Protein AF-A0A8S0GYQ9-F1 (afdb_monomer_lite)

pLDDT: mean 96.27, std 6.29, range [40.81, 98.94]

Radius of gyration: 16.82 Å; chains: 1; bounding box: 41×40×42 Å

Foldseek 3Di:
DVLVVVLVVCLVVQDKDWDWDFDDDPPFTFGKIWIQGNVPRTDAMATAQDDDDCSVVHHDGTDPVRFDQDQHPVGTETEQEACSLVVVVSLVVCLVNPHAEYEYEYQDQDPVVLVSQLVSLQVSLHKYWYWHDWAAFCLVVVHDDPPGDRRDTPGFIQTFIAGSNSHTPDDRDTHDDD

Structure (mmCIF, N/CA/C/O backbone):
data_AF-A0A8S0GYQ9-F1
#
_entry.id   AF-A0A8S0GYQ9-F1
#
loop_
_atom_site.group_PDB
_atom_site.id
_atom_site.type_symbol
_atom_site.label_atom_id
_atom_site.label_alt_id
_atom_site.label_comp_id
_atom_site.label_asym_id
_atom_site.label_entity_id
_atom_site.label_seq_id
_atom_site.pdbx_PDB_ins_code
_atom_site.Cartn_x
_atom_site.Cartn_y
_atom_site.Cartn_z
_atom_site.occupancy
_atom_site.B_iso_or_equiv
_atom_site.auth_seq_id
_atom_site.auth_comp_id
_atom_site.auth_asym_id
_atom_site.auth_atom_id
_atom_site.pdbx_PDB_model_num
ATOM 1 N N . MET A 1 1 ? -7.883 22.505 1.451 1.00 77.88 1 MET A N 1
ATOM 2 C CA . MET A 1 1 ? -6.653 21.713 1.667 1.00 77.88 1 MET A CA 1
ATOM 3 C C . MET A 1 1 ? -6.825 20.386 0.928 1.00 77.88 1 MET A C 1
ATOM 5 O O . MET A 1 1 ? -7.963 19.974 0.729 1.00 77.88 1 MET A O 1
ATOM 9 N N . GLU A 1 2 ? -5.764 19.730 0.463 1.00 93.19 2 GLU A N 1
ATOM 10 C CA . GLU A 1 2 ? -5.836 18.523 -0.385 1.00 93.19 2 GLU A CA 1
ATOM 11 C C . GLU A 1 2 ? -6.618 17.381 0.288 1.00 93.19 2 GLU A C 1
ATOM 13 O O . GLU A 1 2 ? -7.401 16.685 -0.358 1.00 93.19 2 GLU A O 1
ATOM 18 N N . THR A 1 3 ? -6.483 17.242 1.609 1.00 96.75 3 THR A N 1
ATOM 19 C CA . THR A 1 3 ? -7.243 16.276 2.417 1.00 96.75 3 THR A CA 1
ATOM 20 C C . THR A 1 3 ? -8.743 16.562 2.438 1.00 96.75 3 THR A C 1
ATOM 22 O O . THR A 1 3 ? -9.529 15.621 2.460 1.00 96.75 3 THR A O 1
ATOM 25 N N . ASP A 1 4 ? -9.161 17.830 2.376 1.00 97.19 4 ASP A N 1
ATOM 26 C CA . ASP A 1 4 ? -10.585 18.196 2.359 1.00 97.19 4 ASP A CA 1
ATOM 27 C C . ASP A 1 4 ? -11.229 17.798 1.028 1.00 97.19 4 ASP A C 1
ATOM 29 O O . ASP A 1 4 ? -12.369 17.341 0.995 1.00 97.19 4 ASP A O 1
ATOM 33 N N . ALA A 1 5 ? -10.485 17.927 -0.077 1.00 97.62 5 ALA A N 1
ATOM 34 C CA . ALA A 1 5 ? -10.947 17.494 -1.393 1.00 97.62 5 ALA A CA 1
ATOM 35 C C . ALA A 1 5 ? -11.127 15.967 -1.451 1.00 97.62 5 ALA A C 1
ATOM 37 O O . ALA A 1 5 ? -12.118 15.484 -2.001 1.00 97.62 5 ALA A O 1
ATOM 38 N N . LEU A 1 6 ? -10.208 15.210 -0.840 1.00 97.81 6 LEU A N 1
ATOM 39 C CA . LEU A 1 6 ? -10.314 13.753 -0.719 1.00 97.81 6 LEU A CA 1
ATOM 40 C C . LEU A 1 6 ? -11.467 13.331 0.204 1.00 97.81 6 LEU A C 1
ATOM 42 O O . LEU A 1 6 ? -12.229 12.432 -0.150 1.00 97.81 6 LEU A O 1
ATOM 46 N N . ALA A 1 7 ? -11.660 14.014 1.335 1.00 98.12 7 ALA A N 1
ATOM 47 C CA . ALA A 1 7 ? -12.800 13.773 2.219 1.00 98.12 7 ALA A CA 1
ATOM 48 C C . ALA A 1 7 ? -14.136 14.066 1.511 1.00 98.12 7 ALA A C 1
ATOM 50 O O . ALA A 1 7 ? -15.057 13.252 1.560 1.00 98.12 7 ALA A O 1
ATOM 51 N N . ALA A 1 8 ? -14.227 15.175 0.769 1.00 98.12 8 ALA A N 1
ATOM 52 C CA . ALA A 1 8 ? -15.405 15.501 -0.032 1.00 98.12 8 ALA A CA 1
ATOM 53 C C . ALA A 1 8 ? -15.653 14.478 -1.154 1.00 98.12 8 ALA A C 1
ATOM 55 O O . ALA A 1 8 ? -16.803 14.176 -1.472 1.00 98.12 8 ALA A O 1
ATOM 56 N N . LEU A 1 9 ? -14.595 13.925 -1.761 1.00 98.06 9 LEU A N 1
ATOM 57 C CA . LEU A 1 9 ? -14.713 12.836 -2.731 1.00 98.06 9 LEU A CA 1
ATOM 58 C C . LEU A 1 9 ? -15.266 11.561 -2.082 1.00 98.06 9 LEU A C 1
ATOM 60 O O . LEU A 1 9 ? -16.192 10.965 -2.633 1.00 98.06 9 LEU A O 1
ATOM 64 N N . SER A 1 10 ? -14.739 11.175 -0.918 1.00 97.88 10 SER A N 1
ATOM 65 C CA . SER A 1 10 ? -15.224 10.022 -0.149 1.00 97.88 10 SER A CA 1
ATOM 66 C C . SER A 1 10 ? -16.707 10.181 0.207 1.00 97.88 10 SER A C 1
ATOM 68 O O . SER A 1 10 ? -17.516 9.321 -0.138 1.00 97.88 10 SER A O 1
ATOM 70 N N . ALA A 1 11 ? -17.101 11.339 0.748 1.00 97.94 11 ALA A N 1
ATOM 71 C CA . ALA A 1 11 ? -18.493 11.639 1.086 1.00 97.94 11 ALA A CA 1
ATOM 72 C C . ALA A 1 11 ? -19.427 11.607 -0.137 1.00 97.94 11 ALA A C 1
ATOM 74 O O . ALA A 1 11 ? -20.503 11.016 -0.089 1.00 97.94 11 ALA A O 1
ATOM 75 N N . ARG A 1 12 ? -19.009 12.202 -1.265 1.00 98.19 12 ARG A N 1
ATOM 76 C CA . ARG A 1 12 ? -19.808 12.237 -2.505 1.00 98.19 12 ARG A CA 1
ATOM 77 C C . ARG A 1 12 ? -20.003 10.866 -3.148 1.00 98.19 12 ARG A C 1
ATOM 79 O O . ARG A 1 12 ? -21.006 10.662 -3.822 1.00 98.19 12 ARG A O 1
ATOM 86 N N . THR A 1 13 ? -19.025 9.974 -3.017 1.00 97.75 13 THR A N 1
ATOM 87 C CA . THR A 1 13 ? -19.048 8.644 -3.651 1.00 97.75 13 THR A CA 1
ATOM 88 C C . THR A 1 13 ? -19.576 7.554 -2.726 1.00 97.75 13 THR A C 1
ATOM 90 O O . THR A 1 13 ? -19.925 6.479 -3.205 1.00 97.75 13 THR A O 1
ATOM 93 N N . GLY A 1 14 ? -19.628 7.808 -1.416 1.00 96.94 14 GLY A N 1
ATOM 94 C CA . GLY A 1 14 ? -19.923 6.783 -0.419 1.00 96.94 14 GLY A CA 1
ATOM 95 C C . GLY A 1 14 ? -18.801 5.750 -0.262 1.00 96.94 14 GLY A C 1
ATOM 96 O O . GLY A 1 14 ? -19.025 4.711 0.352 1.00 96.94 14 GLY A O 1
ATOM 97 N N . ALA A 1 15 ? -17.608 6.002 -0.813 1.00 96.75 15 ALA A N 1
ATOM 98 C CA . ALA A 1 15 ? -16.498 5.056 -0.808 1.00 96.75 15 ALA A CA 1
ATOM 99 C C . ALA A 1 15 ? -15.482 5.360 0.301 1.00 96.75 15 ALA A C 1
ATOM 101 O O . ALA A 1 15 ? -15.044 6.504 0.460 1.00 96.75 15 ALA A O 1
ATOM 102 N N . ASN A 1 16 ? -15.045 4.318 1.012 1.00 97.56 16 ASN A N 1
ATOM 103 C CA . ASN A 1 16 ? -13.842 4.384 1.841 1.00 97.56 16 ASN A CA 1
ATOM 104 C C . ASN A 1 16 ? -12.612 4.521 0.939 1.00 97.56 16 ASN A C 1
ATOM 106 O O . ASN A 1 16 ? -12.504 3.813 -0.065 1.00 97.56 16 ASN A O 1
ATOM 110 N N . LEU A 1 17 ? -11.681 5.406 1.294 1.00 97.75 17 LEU A N 1
ATOM 111 C CA . LEU A 1 17 ? -10.448 5.612 0.531 1.00 97.75 17 LEU A CA 1
ATOM 112 C C . LEU A 1 17 ? -9.232 5.245 1.380 1.00 97.75 17 LEU A C 1
ATOM 114 O O . LEU A 1 17 ? -9.106 5.700 2.514 1.00 97.75 17 LEU A O 1
ATOM 118 N N . VAL A 1 18 ? -8.307 4.490 0.790 1.00 97.88 18 VAL A N 1
ATOM 119 C CA . VAL A 1 18 ? -6.950 4.286 1.310 1.00 97.88 18 VAL A CA 1
ATOM 120 C C . VAL A 1 18 ? -5.980 4.829 0.270 1.00 97.88 18 VAL A C 1
ATOM 122 O O . VAL A 1 18 ? -5.955 4.342 -0.860 1.00 97.88 18 VAL A O 1
ATOM 125 N N . LEU A 1 19 ? -5.210 5.859 0.624 1.00 96.81 19 LEU A N 1
ATOM 126 C CA . LEU A 1 19 ? -4.388 6.598 -0.338 1.00 96.81 19 LEU A CA 1
ATOM 127 C C . LEU A 1 19 ? -2.961 6.810 0.168 1.00 96.81 19 LEU A C 1
ATOM 129 O O . LEU A 1 19 ? -2.763 7.267 1.290 1.00 96.81 19 LEU A O 1
ATOM 133 N N . GLY A 1 20 ? -1.967 6.534 -0.677 1.00 97.38 20 GLY A N 1
ATOM 134 C CA . GLY A 1 20 ? -0.575 6.900 -0.417 1.00 97.38 20 GLY A CA 1
ATOM 135 C C . GLY A 1 20 ? -0.320 8.384 -0.696 1.00 97.38 20 GLY A C 1
ATOM 136 O O . GLY A 1 20 ? -0.717 8.897 -1.739 1.00 97.38 20 GLY A O 1
ATOM 137 N N . VAL A 1 21 ? 0.363 9.066 0.221 1.00 97.62 21 VAL A N 1
ATOM 138 C CA . VAL A 1 21 ? 0.772 10.471 0.112 1.00 97.62 21 VAL A CA 1
ATOM 139 C C . VAL A 1 21 ? 2.207 10.658 0.602 1.00 97.62 21 VAL A C 1
ATOM 141 O O . VAL A 1 21 ? 2.733 9.861 1.383 1.00 97.62 21 VAL A O 1
ATOM 144 N N . ILE A 1 22 ? 2.827 11.760 0.183 1.00 97.75 22 ILE A N 1
ATOM 145 C CA . ILE A 1 22 ? 4.045 12.271 0.812 1.00 97.75 22 ILE A CA 1
ATOM 146 C C . ILE A 1 22 ? 3.635 13.345 1.820 1.00 97.75 22 ILE A C 1
ATOM 148 O O . ILE A 1 22 ? 3.273 14.461 1.454 1.00 97.75 22 ILE A O 1
ATOM 152 N N . GLU A 1 23 ? 3.657 12.992 3.101 1.00 97.50 23 GLU A N 1
ATOM 153 C CA . GLU A 1 23 ? 3.283 13.884 4.197 1.00 97.50 23 GLU A CA 1
ATOM 154 C C . GLU A 1 23 ? 4.487 14.732 4.611 1.00 97.50 23 GLU A C 1
ATOM 156 O O . GLU A 1 23 ? 5.540 14.202 4.965 1.00 97.50 23 GLU A O 1
ATOM 161 N N . ARG A 1 24 ? 4.328 16.056 4.650 1.00 97.31 24 ARG A N 1
ATOM 162 C CA . ARG A 1 24 ? 5.312 16.951 5.265 1.00 97.31 24 ARG A CA 1
ATOM 163 C C . ARG A 1 24 ? 4.893 17.290 6.692 1.00 97.31 24 ARG A C 1
ATOM 165 O O . ARG A 1 24 ? 3.806 17.813 6.912 1.00 97.31 24 ARG A O 1
ATOM 172 N N . SER A 1 25 ? 5.785 17.064 7.652 1.00 96.62 25 SER A N 1
ATOM 173 C CA . SER A 1 25 ? 5.604 17.473 9.049 1.00 96.62 25 SER A CA 1
ATOM 174 C C . SER A 1 25 ? 6.874 18.166 9.533 1.00 96.62 25 SER A C 1
ATOM 176 O O . SER A 1 25 ? 7.908 17.527 9.733 1.00 96.62 25 SER A O 1
ATOM 178 N N . GLY A 1 26 ? 6.805 19.491 9.688 1.00 96.50 26 GLY A N 1
ATOM 179 C CA . GLY A 1 26 ? 7.982 20.335 9.898 1.00 96.50 26 GLY A CA 1
ATOM 180 C C . GLY A 1 26 ? 8.917 20.305 8.682 1.00 96.50 26 GLY A C 1
ATOM 181 O O . GLY A 1 26 ? 8.503 20.600 7.554 1.00 96.50 26 GLY A O 1
ATOM 182 N N . SER A 1 27 ? 10.175 19.929 8.916 1.00 97.25 27 SER A N 1
ATOM 183 C CA . SER A 1 27 ? 11.214 19.791 7.882 1.00 97.25 27 SER A CA 1
ATOM 184 C C . SER A 1 27 ? 11.404 18.352 7.387 1.00 97.25 27 SER A C 1
ATOM 186 O O . SER A 1 27 ? 12.332 18.094 6.627 1.00 97.25 27 SER A O 1
ATOM 188 N N . THR A 1 28 ? 10.541 17.419 7.801 1.00 98.00 28 THR A N 1
ATOM 189 C CA . THR A 1 28 ? 10.646 15.995 7.453 1.00 98.00 28 THR A CA 1
ATOM 190 C C . THR A 1 28 ? 9.510 15.580 6.522 1.00 98.00 28 THR A C 1
ATOM 192 O O . THR A 1 28 ? 8.354 15.956 6.743 1.00 98.00 28 THR A O 1
ATOM 195 N N . LEU A 1 29 ? 9.837 14.786 5.501 1.00 98.62 29 LEU A N 1
ATOM 196 C CA . LEU A 1 29 ? 8.868 14.107 4.639 1.00 98.62 29 LEU A CA 1
ATOM 197 C C . LEU A 1 29 ? 8.651 12.669 5.117 1.00 98.62 29 LEU A C 1
ATOM 199 O O . LEU A 1 29 ? 9.595 12.019 5.558 1.00 98.62 29 LEU A O 1
ATOM 203 N N . TYR A 1 30 ? 7.431 12.161 4.998 1.00 98.50 30 TYR A N 1
ATOM 204 C CA . TYR A 1 30 ? 7.062 10.792 5.345 1.00 98.50 30 TYR A CA 1
ATOM 205 C C . TYR A 1 30 ? 6.292 10.151 4.191 1.00 98.50 30 TYR A C 1
ATOM 207 O O . TYR A 1 30 ? 5.476 10.804 3.542 1.00 98.50 30 TYR A O 1
ATOM 215 N N . CYS A 1 31 ? 6.539 8.864 3.955 1.00 98.25 31 CYS A N 1
ATOM 216 C CA . CYS A 1 31 ? 5.672 8.038 3.124 1.00 98.25 31 CYS A CA 1
ATOM 217 C C . CYS A 1 31 ? 4.496 7.580 3.990 1.00 98.25 31 CYS A C 1
ATOM 219 O O . CYS A 1 31 ? 4.699 6.840 4.957 1.00 98.25 31 CYS A O 1
ATOM 221 N N . THR A 1 32 ? 3.294 8.061 3.675 1.00 98.50 32 THR A N 1
ATOM 222 C CA . THR A 1 32 ? 2.121 7.922 4.542 1.00 98.50 32 THR A CA 1
ATOM 223 C C . THR A 1 32 ? 0.941 7.352 3.764 1.00 98.50 32 THR A C 1
ATOM 225 O O . THR A 1 32 ? 0.654 7.810 2.665 1.00 98.50 32 THR A O 1
ATOM 228 N N . ALA A 1 33 ? 0.218 6.394 4.336 1.00 98.44 33 ALA A N 1
ATOM 229 C CA . ALA A 1 33 ? -1.122 6.020 3.903 1.00 98.44 33 ALA A CA 1
ATOM 230 C C . ALA A 1 33 ? -2.162 6.804 4.719 1.00 98.44 33 ALA A C 1
ATOM 232 O O . ALA A 1 33 ? -2.056 6.876 5.943 1.00 98.44 33 ALA A O 1
ATOM 233 N N . LEU A 1 34 ? -3.155 7.394 4.058 1.00 98.25 34 LEU A N 1
ATOM 234 C CA . LEU A 1 34 ? -4.302 8.061 4.677 1.00 98.25 34 LEU A CA 1
ATOM 235 C C . LEU A 1 34 ? -5.563 7.223 4.488 1.00 98.25 34 LEU A C 1
ATOM 237 O O . LEU A 1 34 ? -5.723 6.578 3.450 1.00 98.25 34 LEU A O 1
ATOM 241 N N . TYR A 1 35 ? -6.460 7.296 5.467 1.00 98.38 35 TYR A N 1
ATOM 242 C CA . TYR A 1 35 ? -7.756 6.627 5.454 1.00 98.38 35 TYR A CA 1
ATOM 243 C C . TYR A 1 35 ? -8.859 7.679 5.469 1.00 98.38 35 TYR A C 1
ATOM 245 O O . TYR A 1 35 ? -8.830 8.585 6.304 1.00 98.38 35 TYR A O 1
ATOM 253 N N . PHE A 1 36 ? -9.823 7.558 4.561 1.00 98.06 36 PHE A N 1
ATOM 254 C CA . PHE A 1 36 ? -11.005 8.410 4.534 1.00 98.06 36 PHE A CA 1
ATOM 255 C C . PHE A 1 36 ? -12.263 7.558 4.616 1.00 98.06 36 PHE A C 1
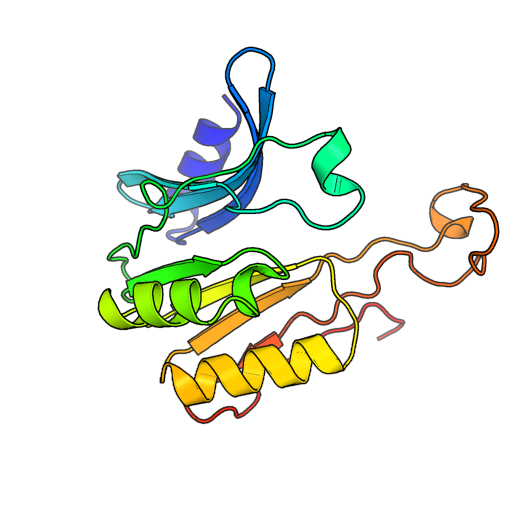ATOM 257 O O . PHE A 1 36 ? -12.425 6.625 3.828 1.00 98.06 36 PHE A O 1
ATOM 264 N N . ASP A 1 37 ? -13.142 7.910 5.546 1.00 96.81 37 ASP A N 1
ATOM 265 C CA . ASP A 1 37 ? -14.484 7.357 5.678 1.00 96.81 37 ASP A CA 1
ATOM 266 C C . ASP A 1 37 ? -15.518 8.369 5.133 1.00 96.81 37 ASP A C 1
ATOM 268 O O . ASP A 1 37 ? -15.387 9.573 5.389 1.00 96.81 37 ASP A O 1
ATOM 272 N N . PRO A 1 38 ? -16.565 7.921 4.412 1.00 96.44 38 PRO A N 1
ATOM 273 C CA . PRO A 1 38 ? -17.563 8.813 3.815 1.00 96.44 38 PRO A CA 1
ATOM 274 C C . PRO A 1 38 ? -18.310 9.715 4.803 1.00 96.44 38 PRO A C 1
ATOM 276 O O . PRO A 1 38 ? -18.814 10.764 4.405 1.00 96.44 38 PRO A O 1
ATOM 279 N N . GLN A 1 39 ? -18.424 9.297 6.066 1.00 95.12 39 GLN A N 1
ATOM 280 C CA . GLN A 1 39 ? -19.145 10.016 7.117 1.00 95.12 39 GLN A CA 1
ATOM 281 C C . GLN A 1 39 ? -18.192 10.796 8.029 1.00 95.12 39 GLN A C 1
ATOM 283 O O . GLN A 1 39 ? -18.528 11.895 8.465 1.00 95.12 39 GLN A O 1
ATOM 288 N N . GLN A 1 40 ? -17.011 10.242 8.319 1.00 94.94 40 GLN A N 1
ATOM 289 C CA . GLN A 1 40 ? -16.058 10.826 9.273 1.00 94.94 40 GLN A CA 1
ATOM 290 C C . GLN A 1 40 ? -14.978 11.698 8.611 1.00 94.94 40 GLN A C 1
ATOM 292 O O . GLN A 1 40 ? -14.284 12.447 9.299 1.00 94.94 40 GLN A O 1
ATOM 297 N N . GLY A 1 41 ? -14.823 11.632 7.285 1.00 96.38 41 GLY A N 1
ATOM 298 C CA . GLY A 1 41 ? -13.727 12.290 6.580 1.00 96.38 41 GLY A CA 1
ATOM 299 C C . GLY A 1 41 ? -12.401 11.575 6.836 1.00 96.38 41 GLY A C 1
ATOM 300 O O . GLY A 1 41 ? -12.335 10.353 6.759 1.00 96.38 41 GLY A O 1
ATOM 301 N N . LEU A 1 42 ? -11.324 12.316 7.111 1.00 97.44 42 LEU A N 1
ATOM 302 C CA . LEU A 1 42 ? -10.011 11.729 7.405 1.00 97.44 42 LEU A CA 1
ATOM 303 C C . LEU A 1 42 ? -10.047 10.977 8.748 1.00 97.44 42 LEU A C 1
ATOM 305 O O . LEU A 1 42 ? -10.066 11.604 9.806 1.00 97.44 42 LEU A O 1
ATOM 309 N N . SER A 1 43 ? -10.020 9.646 8.701 1.00 96.50 43 SER A N 1
ATOM 310 C CA . SER A 1 43 ? -10.229 8.767 9.860 1.00 96.50 43 SER A CA 1
ATOM 311 C C . SER A 1 43 ? -8.936 8.188 10.440 1.00 96.50 43 SER A C 1
ATOM 313 O O . SER A 1 43 ? -8.915 7.723 11.578 1.00 96.50 43 SER A O 1
ATOM 315 N N . GLY A 1 44 ? -7.826 8.247 9.704 1.00 96.69 44 GLY A N 1
ATOM 316 C CA . GLY A 1 44 ? -6.546 7.762 10.205 1.00 96.69 44 GLY A CA 1
ATOM 317 C C . GLY A 1 44 ? -5.382 7.999 9.257 1.00 96.69 44 GLY A C 1
ATOM 318 O O . GLY A 1 44 ? -5.545 8.454 8.120 1.00 96.69 44 GLY A O 1
ATOM 319 N N . LYS A 1 45 ? -4.183 7.648 9.728 1.00 97.75 45 LYS A N 1
ATOM 320 C CA . LYS A 1 45 ? -2.975 7.594 8.904 1.00 97.75 45 LYS A CA 1
ATOM 321 C C . LYS A 1 45 ? -1.990 6.538 9.390 1.00 97.75 45 LYS A C 1
ATOM 323 O O . LYS A 1 45 ? -1.952 6.230 10.578 1.00 97.75 45 LYS A O 1
ATOM 328 N N . HIS A 1 46 ? -1.155 6.068 8.472 1.00 98.44 46 HIS A N 1
ATOM 329 C CA . HIS A 1 46 ? -0.034 5.179 8.735 1.00 98.44 46 HIS A CA 1
ATOM 330 C C . HIS A 1 46 ? 1.237 5.687 8.059 1.00 98.44 46 HIS A C 1
ATOM 332 O O . HIS A 1 46 ? 1.261 5.830 6.841 1.00 98.44 46 HIS A O 1
ATOM 338 N N . ARG A 1 47 ? 2.292 5.967 8.834 1.00 98.56 47 ARG A N 1
ATOM 339 C CA . ARG A 1 47 ? 3.617 6.309 8.294 1.00 98.56 47 ARG A CA 1
ATOM 340 C C . ARG A 1 47 ? 4.448 5.037 8.159 1.00 98.56 47 ARG A C 1
ATOM 342 O O . ARG A 1 47 ? 4.613 4.327 9.150 1.00 98.56 47 ARG A O 1
ATOM 349 N N . LYS A 1 48 ? 5.047 4.821 6.984 1.00 98.50 48 LYS A N 1
ATOM 350 C CA . LYS A 1 48 ? 5.948 3.689 6.709 1.00 98.50 48 LYS A CA 1
ATOM 351 C C . LYS A 1 48 ? 7.025 3.600 7.797 1.00 98.50 48 LYS A C 1
ATOM 3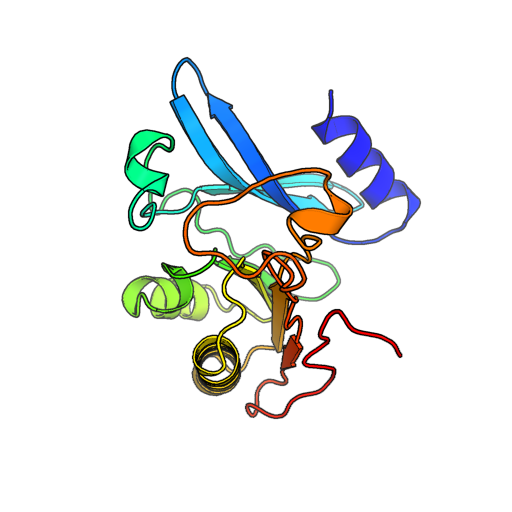53 O O . LYS A 1 48 ? 7.828 4.524 7.954 1.00 98.50 48 LYS A O 1
ATOM 358 N N . LEU A 1 49 ? 7.067 2.496 8.539 1.00 97.94 49 LEU A N 1
ATOM 359 C CA . LEU A 1 49 ? 7.972 2.273 9.670 1.00 97.94 49 LEU A CA 1
ATOM 360 C C . LEU A 1 49 ? 9.439 2.397 9.259 1.00 97.94 49 LEU A C 1
ATOM 362 O O . LEU A 1 49 ? 10.251 3.003 9.956 1.00 97.94 49 LEU A O 1
ATOM 366 N N . MET A 1 50 ? 9.795 1.812 8.114 1.00 97.56 50 MET A N 1
ATOM 367 C CA . MET A 1 50 ? 11.169 1.797 7.627 1.00 97.56 50 MET A CA 1
ATOM 368 C C . MET A 1 50 ? 11.219 2.055 6.119 1.00 97.56 50 MET A C 1
ATOM 370 O O . MET A 1 50 ? 10.935 1.151 5.327 1.00 97.56 50 MET A O 1
ATOM 374 N N . PRO A 1 51 ? 11.655 3.254 5.695 1.00 97.38 51 PRO A N 1
ATOM 375 C CA . PRO A 1 51 ? 12.022 3.498 4.309 1.00 97.38 51 PRO A CA 1
ATOM 376 C C . PRO A 1 51 ? 13.082 2.488 3.843 1.00 97.38 51 PRO A C 1
ATOM 378 O O . PRO A 1 51 ? 13.975 2.079 4.599 1.00 97.38 51 PRO A O 1
ATOM 381 N N . THR A 1 52 ? 12.963 2.057 2.596 1.00 95.75 52 THR A N 1
ATOM 382 C CA . THR A 1 52 ? 13.746 0.993 1.967 1.00 95.75 52 THR A CA 1
ATOM 383 C C . THR A 1 52 ? 14.785 1.589 1.021 1.00 95.75 52 THR A C 1
ATOM 385 O O . THR A 1 52 ? 14.476 2.458 0.216 1.00 95.75 52 THR A O 1
ATOM 388 N N . GLY A 1 53 ? 16.033 1.120 1.095 1.00 95.38 53 GLY A N 1
ATOM 389 C CA . GLY A 1 53 ? 17.086 1.552 0.169 1.00 95.38 53 GLY A CA 1
ATOM 390 C C . GLY A 1 53 ? 17.275 3.074 0.142 1.00 95.38 53 GLY A C 1
ATOM 391 O O . GLY A 1 53 ? 17.482 3.693 1.188 1.00 95.38 53 GLY A O 1
ATOM 392 N N . THR A 1 54 ? 17.197 3.661 -1.053 1.00 95.12 54 THR A N 1
ATOM 393 C CA . THR A 1 54 ? 17.386 5.099 -1.309 1.00 95.12 54 THR A CA 1
ATOM 394 C C . THR A 1 54 ? 16.266 5.978 -0.755 1.00 95.12 54 THR A C 1
ATOM 396 O O . THR A 1 54 ? 16.501 7.159 -0.516 1.00 95.12 54 THR A O 1
ATOM 399 N N . GLU A 1 55 ? 15.093 5.421 -0.437 1.00 97.38 55 GLU A N 1
ATOM 400 C CA . GLU A 1 55 ? 14.012 6.154 0.238 1.00 97.38 55 GLU A CA 1
ATOM 401 C C . GLU A 1 55 ? 14.476 6.763 1.578 1.00 97.38 55 GLU A C 1
ATOM 403 O O . GLU A 1 55 ? 13.980 7.802 2.010 1.00 97.38 55 GLU A O 1
ATOM 408 N N . ARG A 1 56 ? 15.482 6.155 2.229 1.00 97.00 56 ARG A N 1
ATOM 409 C CA . ARG A 1 56 ? 16.078 6.638 3.492 1.00 97.00 56 ARG A CA 1
ATOM 410 C C . ARG A 1 56 ? 16.789 7.983 3.366 1.00 97.00 56 ARG A C 1
ATOM 412 O O . ARG A 1 56 ? 17.073 8.602 4.385 1.00 97.00 56 ARG A O 1
ATOM 419 N N . LEU A 1 57 ? 17.099 8.411 2.143 1.00 97.56 57 LEU A N 1
ATOM 420 C CA . LEU A 1 57 ? 17.715 9.710 1.879 1.00 97.56 57 LEU A CA 1
ATOM 421 C C . LEU A 1 57 ? 16.693 10.854 1.937 1.00 97.56 57 LEU A C 1
ATOM 423 O O . LEU A 1 57 ? 17.091 12.007 2.073 1.00 97.56 57 LEU A O 1
ATOM 427 N N . ILE A 1 58 ? 15.397 10.545 1.821 1.00 97.44 58 ILE A N 1
ATOM 428 C CA . ILE A 1 58 ? 14.332 11.546 1.670 1.00 97.44 58 ILE A CA 1
ATOM 429 C C . ILE A 1 58 ? 13.240 11.446 2.736 1.00 97.44 58 ILE A C 1
ATOM 431 O O . ILE A 1 58 ? 12.655 12.468 3.092 1.00 97.44 58 ILE A O 1
ATOM 435 N N . TRP A 1 59 ? 12.951 10.248 3.254 1.00 98.12 59 TRP A N 1
ATOM 436 C CA . TRP A 1 59 ? 11.835 10.030 4.173 1.00 98.12 59 TRP A CA 1
ATOM 437 C C . TRP A 1 59 ? 12.285 9.727 5.599 1.00 98.12 59 TRP A C 1
ATOM 439 O O . TRP A 1 59 ? 13.223 8.965 5.842 1.00 98.12 59 TRP A O 1
ATOM 449 N N . GLY A 1 60 ? 11.548 10.292 6.553 1.00 98.06 60 GLY A N 1
ATOM 450 C CA . GLY A 1 60 ? 11.582 9.904 7.953 1.00 98.06 60 GLY A CA 1
ATOM 451 C C . GLY A 1 60 ? 10.946 8.532 8.183 1.00 98.06 60 GLY A C 1
ATOM 452 O O . GLY A 1 60 ? 10.171 8.030 7.369 1.00 98.06 60 GLY A O 1
ATOM 453 N N . LYS A 1 61 ? 11.280 7.931 9.326 1.00 97.81 61 LYS A N 1
ATOM 454 C CA . LYS A 1 61 ? 10.705 6.664 9.791 1.00 97.81 61 LYS A CA 1
ATOM 455 C C . LYS A 1 61 ? 9.389 6.919 10.519 1.00 97.81 61 LYS A C 1
ATOM 457 O O . LYS A 1 61 ? 9.305 7.851 11.319 1.00 97.81 61 LYS A O 1
ATOM 462 N N . GLY A 1 62 ? 8.388 6.091 10.249 1.00 96.94 62 GLY A N 1
ATOM 463 C CA . GLY A 1 62 ? 7.216 5.955 11.103 1.00 96.94 62 GLY A CA 1
ATOM 464 C C . GLY A 1 62 ? 7.522 5.168 12.377 1.00 96.94 62 GLY A C 1
ATOM 465 O O . GLY A 1 62 ? 8.619 4.638 12.564 1.00 96.94 62 GLY A O 1
ATOM 466 N N . ASP A 1 63 ? 6.520 5.068 13.239 1.00 94.06 63 ASP A N 1
ATOM 467 C CA . ASP A 1 63 ? 6.537 4.225 14.428 1.00 94.06 63 ASP A CA 1
ATOM 468 C C . ASP A 1 63 ? 5.220 3.436 14.549 1.00 94.06 63 ASP A C 1
ATOM 470 O O . ASP A 1 63 ? 4.278 3.615 13.766 1.00 94.06 63 ASP A O 1
ATOM 474 N N . GLY A 1 64 ? 5.157 2.549 15.544 1.00 92.19 64 GLY A N 1
ATOM 475 C CA . GLY A 1 64 ? 3.996 1.690 15.771 1.00 92.19 64 GLY A CA 1
ATOM 476 C C . GLY A 1 64 ? 2.723 2.422 16.211 1.00 92.19 64 GLY A C 1
ATOM 477 O O . GLY A 1 64 ? 1.659 1.812 16.183 1.00 92.19 64 GLY A O 1
ATOM 478 N N . SER A 1 65 ? 2.787 3.710 16.579 1.00 93.31 65 SER A N 1
ATOM 479 C CA . SER A 1 65 ? 1.597 4.482 16.982 1.00 93.31 65 SER A CA 1
ATOM 480 C C . SER A 1 65 ? 0.659 4.779 15.810 1.00 93.31 65 SER A C 1
ATOM 482 O O . SER A 1 65 ? -0.498 5.140 16.010 1.00 93.31 65 SER A O 1
ATOM 484 N N . THR A 1 66 ? 1.149 4.597 14.581 1.00 91.19 66 THR A N 1
ATOM 485 C CA . THR A 1 66 ? 0.404 4.849 13.345 1.00 91.19 66 THR A CA 1
ATOM 486 C C . THR A 1 66 ? 0.069 3.559 12.596 1.00 91.19 66 THR A C 1
ATOM 488 O O . THR A 1 66 ? 0.038 3.560 11.376 1.00 91.19 66 THR A O 1
ATOM 491 N N . LEU A 1 67 ? -0.172 2.439 13.281 1.00 93.94 67 LEU A N 1
ATOM 492 C CA . LEU A 1 67 ? -0.600 1.174 12.654 1.00 93.94 67 LEU A CA 1
ATOM 493 C C . LEU A 1 67 ? -2.086 0.867 12.928 1.00 93.94 67 LEU A C 1
ATOM 495 O O . LEU A 1 67 ? -2.370 -0.154 13.557 1.00 93.94 67 LEU A O 1
ATOM 499 N N . PRO A 1 68 ? -3.041 1.733 12.526 1.00 96.75 68 PRO A N 1
ATOM 500 C CA . PRO A 1 68 ? -4.445 1.485 12.805 1.00 96.75 68 PRO A CA 1
ATOM 501 C C . PRO A 1 68 ? -5.008 0.365 11.922 1.00 96.75 68 PRO A C 1
ATOM 503 O O . PRO A 1 68 ? -4.691 0.267 10.734 1.00 96.75 68 PRO A O 1
ATOM 506 N N . VAL A 1 69 ? -5.927 -0.408 12.495 1.00 98.19 69 VAL A N 1
ATOM 507 C CA . VAL A 1 69 ? -6.965 -1.140 11.765 1.00 98.19 69 VAL A CA 1
ATOM 508 C C . VAL A 1 69 ? -8.292 -0.460 12.092 1.00 98.19 69 VAL A C 1
ATOM 510 O O . VAL A 1 69 ? -8.677 -0.393 13.258 1.00 98.19 69 VAL A O 1
ATOM 513 N N . LEU A 1 70 ? -8.949 0.108 11.082 1.00 97.81 70 LEU A N 1
ATOM 514 C CA . LEU A 1 70 ? -10.145 0.934 11.252 1.00 97.81 70 LEU A CA 1
ATOM 515 C C . LEU A 1 70 ? -11.406 0.131 10.936 1.00 97.81 70 LEU A C 1
ATOM 517 O O . LEU A 1 70 ? -11.463 -0.553 9.913 1.00 97.81 70 LEU A O 1
ATOM 521 N N . ASP A 1 71 ? -12.426 0.262 11.781 1.00 97.19 71 ASP A N 1
ATOM 522 C CA . ASP A 1 71 ? -13.771 -0.217 11.473 1.00 97.19 71 ASP A CA 1
ATOM 523 C C . ASP A 1 71 ? -14.384 0.654 10.372 1.00 97.19 71 ASP A C 1
ATOM 525 O O . ASP A 1 71 ? -14.489 1.874 10.505 1.00 97.19 71 ASP A O 1
ATOM 529 N N . THR A 1 72 ? -14.791 0.022 9.273 1.00 95.31 72 THR A N 1
ATOM 530 C CA . THR A 1 72 ? -15.435 0.691 8.137 1.00 95.31 72 THR A CA 1
ATOM 531 C C . THR A 1 72 ? -16.674 -0.084 7.696 1.00 95.31 72 THR A C 1
ATOM 533 O O . THR A 1 72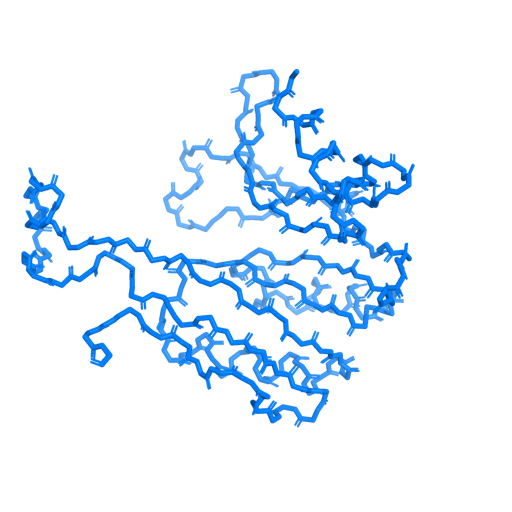 ? -16.903 -1.223 8.104 1.00 95.31 72 THR A O 1
ATOM 536 N N . GLN A 1 73 ? -17.461 0.492 6.785 1.00 90.31 73 GLN A N 1
ATOM 537 C CA . GLN A 1 73 ? -18.633 -0.182 6.205 1.00 90.31 73 GLN A CA 1
ATOM 538 C C . GLN A 1 73 ? -18.295 -1.457 5.405 1.00 90.31 73 GLN A C 1
ATOM 540 O O . GLN A 1 73 ? -19.192 -2.246 5.120 1.00 90.31 73 GLN A O 1
ATOM 545 N N . VAL A 1 74 ? -17.024 -1.660 5.034 1.00 91.25 74 VAL A N 1
ATOM 546 C CA . VAL A 1 74 ? -16.555 -2.838 4.280 1.00 91.25 74 VAL A CA 1
ATOM 547 C C . VAL A 1 74 ? -15.769 -3.829 5.149 1.00 91.25 74 VAL A C 1
ATOM 549 O O . VAL A 1 74 ? -15.154 -4.751 4.618 1.00 91.25 74 VAL A O 1
ATOM 552 N N . GLY A 1 75 ? -15.789 -3.642 6.473 1.00 95.94 75 GLY A N 1
ATOM 553 C CA . GLY A 1 75 ? -15.037 -4.434 7.446 1.00 95.94 75 GLY A CA 1
ATOM 554 C C . GLY A 1 75 ? -13.850 -3.676 8.037 1.00 95.94 75 GLY A C 1
ATOM 555 O O . GLY A 1 75 ? -13.729 -2.452 7.898 1.00 95.94 75 GLY A O 1
ATOM 556 N N . ARG A 1 76 ? -12.967 -4.413 8.711 1.00 98.31 76 ARG A N 1
ATOM 557 C CA . ARG A 1 76 ? -11.768 -3.873 9.364 1.00 98.31 76 ARG A CA 1
ATOM 558 C C . ARG A 1 76 ? -10.616 -3.697 8.378 1.00 98.31 76 ARG A C 1
ATOM 560 O O . ARG A 1 76 ? -10.022 -4.673 7.914 1.00 98.31 76 ARG A O 1
ATOM 567 N N . VAL A 1 77 ? -10.294 -2.444 8.063 1.00 98.50 77 VAL A N 1
ATOM 568 C CA . VAL A 1 77 ? -9.336 -2.064 7.013 1.00 98.50 77 VAL A CA 1
ATOM 569 C C . VAL A 1 77 ? -8.022 -1.591 7.627 1.00 98.50 77 VAL A C 1
ATOM 571 O O . VAL A 1 77 ? -8.011 -0.747 8.520 1.00 98.50 77 VAL A O 1
ATOM 574 N N . GLY A 1 78 ? -6.904 -2.081 7.099 1.00 98.38 78 GLY A N 1
ATOM 575 C CA . GLY A 1 78 ? -5.569 -1.565 7.404 1.00 98.38 78 GLY A CA 1
ATOM 576 C C . GLY A 1 78 ? -4.693 -1.521 6.155 1.00 98.38 78 GLY A C 1
ATOM 577 O O . GLY A 1 78 ? -4.959 -2.209 5.169 1.00 98.38 78 GLY A O 1
ATOM 578 N N . ALA A 1 79 ? -3.646 -0.703 6.186 1.00 98.44 79 ALA A N 1
ATOM 579 C CA . ALA A 1 79 ? -2.723 -0.499 5.078 1.00 98.44 79 ALA A CA 1
ATOM 580 C C . ALA A 1 79 ? -1.279 -0.778 5.492 1.00 98.44 79 ALA A C 1
ATOM 582 O O . ALA A 1 79 ? -0.839 -0.332 6.551 1.00 98.44 79 ALA A O 1
ATOM 583 N N . VAL A 1 80 ? -0.539 -1.476 4.628 1.00 98.38 80 VAL A N 1
ATOM 584 C CA . VAL A 1 80 ? 0.863 -1.852 4.853 1.00 98.38 80 VAL A CA 1
ATOM 585 C C . VAL A 1 80 ? 1.674 -1.574 3.593 1.00 98.38 80 VAL A C 1
ATOM 587 O O . VAL A 1 80 ? 1.381 -2.109 2.519 1.00 98.38 80 VAL A O 1
ATOM 590 N N . ILE A 1 81 ? 2.690 -0.713 3.697 1.00 98.62 81 ILE A N 1
ATOM 591 C CA . ILE A 1 81 ? 3.280 -0.048 2.532 1.00 98.62 81 ILE A CA 1
ATOM 592 C C . ILE A 1 81 ? 4.480 -0.837 1.997 1.00 98.62 81 ILE A C 1
ATOM 594 O O . ILE A 1 81 ? 5.518 -0.970 2.652 1.00 98.62 81 ILE A O 1
ATOM 598 N N . CYS A 1 82 ? 4.394 -1.277 0.736 1.00 98.12 82 CYS A N 1
ATOM 599 C CA . CYS A 1 82 ? 5.508 -1.880 -0.001 1.00 98.12 82 CYS A CA 1
ATOM 600 C C . CYS A 1 82 ? 6.194 -2.993 0.827 1.00 98.12 82 CYS A C 1
ATOM 602 O O . CYS A 1 82 ? 5.539 -3.934 1.270 1.00 98.12 82 CYS A O 1
ATOM 604 N N . TRP A 1 83 ? 7.498 -2.915 1.088 1.00 97.94 83 TRP A N 1
ATOM 605 C CA . TRP A 1 83 ? 8.244 -3.975 1.777 1.00 97.94 83 TRP A CA 1
ATOM 606 C C . TRP A 1 83 ? 7.961 -4.126 3.277 1.00 97.94 83 TRP A C 1
ATOM 608 O O . TRP A 1 83 ? 8.453 -5.073 3.890 1.00 97.94 83 TRP A O 1
ATOM 618 N N . GLU A 1 84 ? 7.117 -3.284 3.873 1.00 98.00 84 GLU A N 1
ATOM 619 C CA . GLU A 1 84 ? 6.561 -3.562 5.205 1.00 98.00 84 GLU A CA 1
ATOM 620 C C . GLU A 1 84 ? 5.792 -4.885 5.250 1.00 98.00 84 GLU A C 1
ATOM 622 O O . GLU A 1 84 ? 5.798 -5.577 6.265 1.00 98.00 84 GLU A O 1
ATOM 627 N N . ASN A 1 85 ? 5.236 -5.301 4.112 1.00 98.50 85 ASN A N 1
ATOM 628 C CA . ASN A 1 85 ? 4.582 -6.596 3.944 1.00 98.50 85 ASN A CA 1
ATOM 629 C C . ASN A 1 85 ? 5.530 -7.784 4.206 1.00 98.50 85 ASN A C 1
ATOM 631 O O . ASN A 1 85 ? 5.082 -8.876 4.545 1.00 98.50 85 ASN A O 1
ATOM 635 N N . MET A 1 86 ? 6.849 -7.586 4.114 1.00 96.62 86 MET A N 1
ATOM 636 C CA . MET A 1 86 ? 7.835 -8.621 4.442 1.00 96.62 86 MET A CA 1
ATOM 637 C C . MET A 1 86 ? 8.234 -8.634 5.924 1.00 96.62 86 MET A C 1
ATOM 639 O O . MET A 1 86 ? 8.952 -9.536 6.348 1.00 96.62 86 MET A O 1
ATOM 643 N N . MET A 1 87 ? 7.762 -7.683 6.737 1.00 98.00 87 MET A N 1
ATOM 644 C CA . MET A 1 87 ? 8.085 -7.614 8.163 1.00 98.00 87 MET A CA 1
ATOM 645 C C . MET A 1 87 ? 7.140 -8.527 8.964 1.00 98.00 87 MET A C 1
ATOM 647 O O . MET A 1 87 ? 5.967 -8.187 9.129 1.00 98.00 87 MET A O 1
ATOM 651 N N . PRO A 1 88 ? 7.611 -9.666 9.508 1.00 98.06 88 PRO A N 1
ATOM 652 C CA . PRO A 1 88 ? 6.730 -10.625 10.177 1.00 98.06 88 PRO A CA 1
ATOM 653 C C . PRO A 1 88 ? 6.052 -10.038 11.418 1.00 98.06 88 PRO A C 1
ATOM 655 O O . PRO A 1 88 ? 4.871 -10.266 11.631 1.00 98.06 88 PRO A O 1
ATOM 658 N N . LEU A 1 89 ? 6.763 -9.225 12.205 1.00 97.94 89 LEU A N 1
ATOM 659 C CA . LEU A 1 89 ? 6.195 -8.614 13.411 1.00 97.94 89 LEU A CA 1
ATOM 660 C C . LEU A 1 89 ? 5.093 -7.596 13.098 1.00 97.94 89 LEU A C 1
ATOM 662 O O . LEU A 1 89 ? 4.124 -7.513 13.848 1.00 97.94 89 LEU A O 1
ATOM 666 N N . LEU A 1 90 ? 5.213 -6.857 11.990 1.00 98.00 90 LEU A N 1
ATOM 667 C CA . LEU A 1 90 ? 4.158 -5.949 11.541 1.00 98.00 90 LEU A CA 1
ATOM 668 C C . LEU A 1 90 ? 2.931 -6.752 11.110 1.00 98.00 90 LEU A C 1
ATOM 670 O O . LEU A 1 90 ? 1.833 -6.453 11.569 1.00 98.00 90 LEU A O 1
ATOM 674 N N . ARG A 1 91 ? 3.114 -7.810 10.307 1.00 98.38 91 ARG A N 1
ATOM 675 C CA . ARG A 1 91 ? 2.013 -8.705 9.914 1.00 98.38 91 ARG A CA 1
ATOM 676 C C . ARG A 1 91 ? 1.281 -9.270 11.121 1.00 98.38 91 ARG A C 1
ATOM 678 O O . ARG A 1 91 ? 0.073 -9.082 11.237 1.00 98.38 91 ARG A O 1
ATOM 685 N N . THR A 1 92 ? 2.018 -9.838 12.072 1.00 98.31 92 THR A N 1
ATOM 686 C CA . THR A 1 92 ? 1.444 -10.345 13.323 1.00 98.31 92 THR A CA 1
ATOM 687 C C . THR A 1 92 ? 0.676 -9.267 14.088 1.00 98.31 92 THR A C 1
ATOM 689 O O . THR A 1 92 ? -0.403 -9.550 14.602 1.00 98.31 92 THR A O 1
ATOM 692 N N . ALA A 1 93 ? 1.181 -8.030 14.148 1.00 98.25 93 ALA A N 1
ATOM 693 C CA . ALA A 1 93 ? 0.488 -6.932 14.822 1.00 98.25 93 ALA A CA 1
ATOM 694 C C . ALA A 1 93 ? -0.832 -6.549 14.129 1.00 98.25 93 ALA A C 1
ATOM 696 O O . ALA A 1 93 ? -1.831 -6.322 14.809 1.00 98.25 93 ALA A O 1
ATOM 697 N N . MET A 1 94 ? -0.868 -6.513 12.795 1.00 98.62 94 MET A N 1
ATOM 698 C CA . MET A 1 94 ? -2.096 -6.233 12.040 1.00 98.62 94 MET A CA 1
ATOM 699 C C . MET A 1 94 ? -3.118 -7.374 12.182 1.00 98.62 94 MET A C 1
ATOM 701 O O . MET A 1 94 ? -4.310 -7.118 12.353 1.00 98.62 94 MET A O 1
ATOM 705 N N . TYR A 1 95 ? -2.665 -8.635 12.200 1.00 98.62 95 TYR A N 1
ATOM 706 C CA . TYR A 1 95 ? -3.535 -9.789 12.467 1.00 98.62 95 TYR A CA 1
ATOM 707 C C . TYR A 1 95 ? -4.088 -9.785 13.893 1.00 98.62 95 TYR A C 1
ATOM 709 O O . TYR A 1 95 ? -5.260 -10.087 14.093 1.00 98.62 95 TYR A O 1
ATOM 717 N N . ALA A 1 96 ? -3.280 -9.400 14.886 1.00 98.31 96 ALA A N 1
ATOM 718 C CA . ALA A 1 96 ? -3.724 -9.291 16.277 1.00 98.31 96 ALA A CA 1
ATOM 719 C C . ALA A 1 96 ? -4.804 -8.210 16.469 1.00 98.31 96 ALA A C 1
ATOM 721 O O . ALA A 1 96 ? -5.649 -8.337 17.352 1.00 98.31 96 ALA A O 1
ATOM 722 N N . GLN A 1 97 ? -4.809 -7.180 15.618 1.00 98.31 97 GLN A N 1
ATOM 723 C CA . GLN A 1 97 ? -5.882 -6.182 15.540 1.00 98.31 97 GLN A CA 1
ATOM 724 C C . GLN A 1 97 ? -7.113 -6.677 14.749 1.00 98.31 97 GLN A C 1
ATOM 726 O O . GLN A 1 97 ? -8.155 -6.025 14.743 1.00 98.31 97 GLN A O 1
ATOM 731 N N . GLY A 1 98 ? -7.015 -7.850 14.114 1.00 98.25 98 GLY A N 1
ATOM 732 C CA . GLY A 1 98 ? -8.076 -8.512 13.360 1.00 98.25 98 GLY A CA 1
ATOM 733 C C . GLY A 1 98 ? -8.389 -7.862 12.015 1.00 98.25 98 GLY A C 1
ATOM 734 O O . GLY A 1 98 ? -9.548 -7.744 11.642 1.00 98.25 98 GLY A O 1
ATOM 735 N N . ILE A 1 99 ? -7.371 -7.427 11.279 1.00 98.69 99 ILE A N 1
ATOM 736 C CA . ILE A 1 99 ? -7.556 -6.921 9.916 1.00 98.69 99 ILE A CA 1
ATOM 737 C C . ILE A 1 99 ? -8.314 -7.915 9.012 1.00 98.69 99 ILE A C 1
ATOM 739 O O . ILE A 1 99 ? -8.004 -9.104 8.977 1.00 98.69 99 ILE A O 1
ATOM 743 N N . GLU A 1 100 ? -9.284 -7.411 8.248 1.00 98.69 100 GLU A N 1
ATOM 744 C CA . GLU A 1 100 ? -10.114 -8.186 7.308 1.00 98.69 100 GLU A CA 1
ATOM 745 C C . GLU A 1 100 ? -9.834 -7.798 5.854 1.00 98.69 100 GLU A C 1
ATOM 747 O O . GLU A 1 100 ? -9.877 -8.650 4.963 1.00 98.69 100 GLU A O 1
ATOM 752 N N . VAL A 1 101 ? -9.495 -6.525 5.624 1.00 98.62 101 VAL A N 1
ATOM 753 C CA . VAL A 1 101 ? -9.086 -5.988 4.324 1.00 98.62 101 VAL A CA 1
ATOM 754 C C . VAL A 1 101 ? -7.700 -5.367 4.452 1.00 98.62 101 VAL A C 1
ATOM 756 O O . VAL A 1 101 ? -7.499 -4.346 5.112 1.00 98.62 101 VAL A O 1
ATOM 759 N N . TRP A 1 102 ? -6.739 -6.007 3.799 1.00 98.81 102 TRP A N 1
ATOM 760 C CA . TRP A 1 102 ? -5.332 -5.652 3.776 1.00 98.81 102 TRP A CA 1
ATOM 761 C C . TRP A 1 102 ? -4.999 -4.852 2.516 1.00 98.81 102 TRP A C 1
ATOM 763 O O . TRP A 1 102 ? -4.858 -5.402 1.421 1.00 98.81 102 TRP A O 1
ATOM 773 N N . CYS A 1 103 ? -4.850 -3.539 2.659 1.00 98.75 103 CYS A N 1
ATOM 774 C CA . CYS A 1 103 ? -4.457 -2.655 1.569 1.00 98.75 103 CYS A CA 1
ATOM 775 C C . CYS A 1 103 ? -2.926 -2.597 1.443 1.00 98.75 103 CYS A C 1
ATOM 777 O O . CYS A 1 103 ? -2.232 -2.139 2.350 1.00 98.75 103 CYS A O 1
ATOM 779 N N . ALA A 1 104 ? -2.386 -3.019 0.301 1.00 98.69 104 ALA A N 1
ATOM 780 C CA . ALA A 1 104 ? -0.943 -3.093 0.065 1.00 98.69 104 ALA A CA 1
ATOM 781 C C . ALA A 1 104 ? -0.513 -2.220 -1.131 1.00 98.69 104 ALA A C 1
ATOM 783 O O . ALA A 1 104 ? -0.320 -2.746 -2.237 1.00 98.69 104 ALA A O 1
ATOM 784 N N . PRO A 1 105 ? -0.376 -0.889 -0.952 1.00 98.44 105 PRO A N 1
ATOM 785 C CA . PRO A 1 105 ? 0.171 -0.016 -1.985 1.00 98.44 105 PRO A CA 1
ATOM 786 C C . PRO A 1 105 ? 1.662 -0.307 -2.203 1.00 98.44 105 PRO A C 1
ATOM 788 O O . PRO A 1 105 ? 2.417 -0.516 -1.246 1.00 98.44 105 PRO A O 1
ATOM 791 N N . THR A 1 106 ? 2.099 -0.313 -3.461 1.00 98.19 106 THR A N 1
ATOM 792 C CA . THR A 1 106 ? 3.474 -0.665 -3.821 1.00 98.19 106 THR A CA 1
ATOM 793 C C . THR A 1 106 ? 3.941 -0.012 -5.124 1.00 98.19 106 THR A C 1
ATOM 795 O O . THR A 1 106 ? 3.158 0.532 -5.899 1.00 98.19 106 THR A O 1
ATOM 798 N N . VAL A 1 107 ? 5.245 -0.118 -5.361 1.00 96.88 107 VAL A N 1
ATOM 799 C CA . VAL A 1 107 ? 5.913 0.119 -6.653 1.00 96.88 107 VAL A CA 1
ATOM 800 C C . VAL A 1 107 ? 6.698 -1.126 -7.099 1.00 96.88 107 VAL A C 1
ATOM 802 O O . VAL A 1 107 ? 7.538 -1.067 -7.990 1.00 96.88 107 VAL A O 1
ATOM 805 N N . ASP A 1 108 ? 6.478 -2.258 -6.426 1.00 96.62 108 ASP A N 1
ATOM 806 C CA . ASP A 1 108 ? 7.165 -3.517 -6.681 1.00 96.62 108 ASP A CA 1
ATOM 807 C C . ASP A 1 108 ? 6.378 -4.386 -7.670 1.00 96.62 108 ASP A C 1
ATOM 809 O O . ASP A 1 108 ? 5.457 -5.105 -7.291 1.00 96.62 108 ASP A O 1
ATOM 813 N N . GLU A 1 109 ? 6.766 -4.329 -8.941 1.00 95.12 109 GLU A N 1
ATOM 814 C CA . GLU A 1 109 ? 6.148 -5.087 -10.038 1.00 95.12 109 GLU A CA 1
ATOM 815 C C . GLU A 1 109 ? 6.641 -6.542 -10.163 1.00 95.12 109 GLU A C 1
ATOM 817 O O . GLU A 1 109 ? 6.241 -7.263 -11.076 1.00 95.12 109 GLU A O 1
ATOM 822 N N . ARG A 1 110 ? 7.564 -6.997 -9.305 1.00 95.69 110 ARG A N 1
ATOM 823 C CA . ARG A 1 110 ? 8.202 -8.314 -9.474 1.00 95.69 110 ARG A CA 1
ATOM 824 C C . ARG A 1 110 ? 7.241 -9.449 -9.125 1.00 95.69 110 ARG A C 1
ATOM 826 O O . ARG A 1 110 ? 6.403 -9.324 -8.240 1.00 95.69 110 ARG A O 1
ATOM 833 N N . GLU A 1 111 ? 7.446 -10.617 -9.731 1.00 96.12 111 GLU A N 1
ATOM 834 C CA . GLU A 1 111 ? 6.666 -11.836 -9.449 1.00 96.12 111 GLU A CA 1
ATOM 835 C C . GLU A 1 111 ? 6.603 -12.169 -7.948 1.00 96.12 111 GLU A C 1
ATOM 837 O O . GLU A 1 111 ? 5.548 -12.521 -7.421 1.00 96.12 111 GLU A O 1
ATOM 842 N N . MET A 1 112 ? 7.713 -11.979 -7.229 1.00 97.94 112 MET A N 1
ATOM 843 C CA . MET A 1 112 ? 7.775 -12.216 -5.784 1.00 97.94 112 MET A CA 1
ATOM 844 C C . MET A 1 112 ? 6.784 -11.367 -4.980 1.00 97.94 112 MET A C 1
ATOM 846 O O . MET A 1 112 ? 6.351 -11.801 -3.912 1.00 97.94 112 MET A O 1
ATOM 850 N N . TRP A 1 113 ? 6.385 -10.193 -5.482 1.00 98.44 113 TRP A N 1
ATOM 851 C CA . TRP A 1 113 ? 5.318 -9.407 -4.869 1.00 98.44 113 TRP A CA 1
ATOM 852 C C . TRP A 1 113 ? 3.989 -10.168 -4.890 1.00 98.44 113 TRP A C 1
ATOM 854 O O . TRP A 1 113 ? 3.338 -10.300 -3.855 1.00 98.44 113 TRP A O 1
ATOM 864 N N . GLN A 1 114 ? 3.637 -10.758 -6.035 1.00 98.25 114 GLN A N 1
ATOM 865 C CA . GLN A 1 114 ? 2.410 -11.543 -6.208 1.00 98.25 114 GLN A CA 1
ATOM 866 C C . GLN A 1 114 ? 2.384 -12.757 -5.274 1.00 98.25 114 GLN A C 1
ATOM 868 O O . GLN A 1 114 ? 1.371 -13.040 -4.632 1.00 98.25 114 GLN A O 1
ATOM 873 N N . VAL A 1 115 ? 3.521 -13.451 -5.149 1.00 98.38 115 VAL A N 1
ATOM 874 C CA . VAL A 1 115 ? 3.681 -14.579 -4.217 1.00 98.38 115 VAL A CA 1
ATOM 875 C C . VAL A 1 115 ? 3.464 -14.124 -2.773 1.00 98.38 115 VAL A C 1
ATOM 877 O O . VAL A 1 115 ? 2.718 -14.764 -2.031 1.00 98.38 115 VAL A O 1
ATOM 880 N N . SER A 1 116 ? 4.066 -12.996 -2.388 1.00 98.62 116 SER A N 1
ATOM 881 C CA . SER A 1 116 ? 3.938 -12.435 -1.041 1.00 98.62 116 SER A CA 1
ATOM 882 C C . SER A 1 116 ? 2.492 -12.056 -0.712 1.00 98.62 116 SER A C 1
ATOM 884 O O . SER A 1 116 ? 1.978 -12.466 0.326 1.00 98.62 116 SER A O 1
ATOM 886 N N . MET A 1 117 ? 1.794 -11.353 -1.612 1.00 98.81 117 MET A N 1
ATOM 887 C CA . MET A 1 117 ? 0.396 -10.950 -1.393 1.00 98.81 117 MET A CA 1
ATOM 888 C C . MET A 1 117 ? -0.526 -12.160 -1.213 1.00 98.81 117 MET A C 1
ATOM 890 O O . MET A 1 117 ? -1.390 -12.158 -0.337 1.00 98.81 117 MET A O 1
ATOM 894 N N . ARG A 1 118 ? -0.300 -13.230 -1.986 1.00 98.75 118 ARG A N 1
ATOM 895 C CA . ARG A 1 118 ? -1.051 -14.485 -1.843 1.00 98.75 118 ARG A CA 1
ATOM 896 C C . ARG A 1 118 ? -0.773 -15.199 -0.529 1.00 98.75 118 ARG A C 1
ATOM 898 O O . ARG A 1 118 ? -1.701 -15.708 0.098 1.00 98.75 118 ARG A O 1
ATOM 905 N N . HIS A 1 119 ? 0.487 -15.215 -0.103 1.00 98.81 119 HIS A N 1
ATOM 906 C CA . HIS A 1 119 ? 0.873 -15.769 1.188 1.00 98.81 119 HIS A CA 1
ATOM 907 C C . HIS A 1 119 ? 0.231 -15.002 2.351 1.00 98.81 119 HIS A C 1
ATOM 909 O O . HIS A 1 119 ? -0.357 -15.635 3.221 1.00 98.81 119 HIS A O 1
ATOM 915 N N . ILE A 1 120 ? 0.288 -13.667 2.334 1.00 98.88 120 ILE A N 1
ATOM 916 C CA . ILE A 1 120 ? -0.285 -12.805 3.379 1.00 98.88 120 ILE A CA 1
ATOM 917 C C . ILE A 1 120 ? -1.797 -13.000 3.484 1.00 98.88 120 ILE A C 1
ATOM 919 O O . ILE A 1 120 ? -2.302 -13.194 4.586 1.00 98.88 120 ILE A O 1
ATOM 923 N N . ALA A 1 121 ? -2.510 -13.038 2.353 1.00 98.88 121 ALA A N 1
ATOM 924 C CA . ALA A 1 121 ? -3.950 -13.300 2.350 1.00 98.88 121 ALA A CA 1
ATOM 925 C C . ALA A 1 121 ? -4.286 -14.641 3.028 1.00 98.88 121 ALA A C 1
ATOM 927 O O . ALA A 1 121 ? -5.181 -14.721 3.871 1.00 98.88 121 ALA A O 1
ATOM 928 N N . HIS A 1 122 ? -3.521 -15.692 2.708 1.00 98.75 122 HIS A N 1
ATOM 929 C CA . HIS A 1 122 ? -3.718 -17.022 3.281 1.00 98.75 122 HIS A CA 1
ATOM 930 C C . HIS A 1 122 ? -3.330 -17.105 4.764 1.00 98.75 122 HIS A C 1
ATOM 932 O O . HIS A 1 122 ? -4.022 -17.759 5.545 1.00 98.75 122 HIS A O 1
ATOM 938 N N . GLU A 1 123 ? -2.219 -16.481 5.152 1.00 98.75 123 GLU A N 1
ATOM 939 C CA . GLU A 1 123 ? -1.720 -16.463 6.529 1.00 98.75 123 GLU A CA 1
ATOM 940 C C . GLU A 1 123 ? -2.655 -15.668 7.450 1.00 98.75 123 GLU A C 1
ATOM 942 O O . GLU A 1 123 ? -3.020 -16.156 8.518 1.00 98.75 123 GLU A O 1
ATOM 947 N N . GLY A 1 124 ? -3.070 -14.474 7.016 1.00 98.12 124 GLY A N 1
ATOM 948 C CA . GLY A 1 124 ? -3.928 -13.569 7.780 1.00 98.12 124 GLY A CA 1
ATOM 949 C C . GLY A 1 124 ? -5.418 -13.890 7.718 1.00 98.12 124 GLY A C 1
ATOM 950 O O . GLY A 1 124 ? -6.180 -13.337 8.506 1.00 98.12 124 GLY A O 1
ATOM 951 N N . ARG A 1 125 ? -5.847 -14.765 6.795 1.00 98.50 125 ARG A N 1
ATOM 952 C CA . ARG A 1 125 ? -7.268 -15.034 6.498 1.00 98.50 125 ARG A CA 1
ATOM 953 C C . ARG A 1 125 ? -8.053 -13.755 6.197 1.00 98.50 125 ARG A C 1
ATOM 955 O O . ARG A 1 125 ? -9.202 -13.607 6.601 1.00 98.50 125 ARG A O 1
ATOM 962 N N . CYS A 1 126 ? -7.430 -12.859 5.442 1.00 98.56 126 CYS A N 1
ATOM 963 C CA . CYS A 1 126 ? -7.980 -11.569 5.053 1.00 98.56 126 CYS A CA 1
ATOM 964 C C . CYS A 1 126 ? -7.974 -11.416 3.528 1.00 98.56 126 CYS A C 1
ATOM 966 O O . CYS A 1 126 ? -7.248 -12.111 2.813 1.00 98.56 126 CYS A O 1
ATOM 968 N N . PHE A 1 127 ? -8.792 -10.499 3.020 1.00 98.88 127 PHE A N 1
ATOM 969 C CA . PHE A 1 127 ? -8.688 -10.076 1.629 1.00 98.88 127 PHE A CA 1
ATOM 970 C C . PHE A 1 127 ? -7.475 -9.165 1.478 1.00 98.88 127 PHE A C 1
ATOM 972 O O . PHE A 1 127 ? -7.296 -8.247 2.275 1.00 98.88 127 PHE A O 1
ATOM 979 N N . VAL A 1 128 ? -6.673 -9.368 0.436 1.00 98.88 128 VAL A N 1
ATOM 980 C CA . VAL A 1 128 ? -5.579 -8.453 0.087 1.00 98.88 128 VAL A CA 1
ATOM 981 C C . VAL A 1 128 ? -5.968 -7.662 -1.152 1.00 98.88 128 VAL A C 1
ATOM 983 O O . VAL A 1 128 ? -6.316 -8.240 -2.179 1.00 98.88 128 VAL A O 1
ATOM 986 N N . VAL A 1 129 ? -5.872 -6.337 -1.060 1.00 98.62 129 VAL A N 1
ATOM 987 C CA . VAL A 1 129 ? -6.043 -5.400 -2.174 1.00 98.62 129 VAL A CA 1
ATOM 988 C C . VAL A 1 129 ? -4.711 -4.696 -2.390 1.00 98.62 129 VAL A C 1
ATOM 990 O O . VAL A 1 129 ? -4.346 -3.786 -1.642 1.00 98.62 129 VAL A O 1
ATOM 993 N N . SER A 1 130 ? -3.960 -5.128 -3.400 1.00 98.56 130 SER A N 1
ATOM 994 C CA . SER A 1 130 ? -2.679 -4.520 -3.747 1.00 98.56 130 SER A CA 1
ATOM 995 C C . SER A 1 130 ? -2.816 -3.601 -4.953 1.00 98.56 130 SER A C 1
ATOM 997 O O . SER A 1 130 ? -3.341 -3.993 -5.995 1.00 98.56 130 SER A O 1
ATOM 999 N N . ALA A 1 131 ? -2.304 -2.381 -4.805 1.00 98.31 131 ALA A N 1
ATOM 1000 C CA . ALA A 1 131 ? -2.259 -1.379 -5.857 1.00 98.31 131 ALA A CA 1
ATOM 1001 C C . ALA A 1 131 ? -0.797 -1.072 -6.191 1.00 98.31 131 ALA A C 1
ATOM 1003 O O . ALA A 1 131 ? -0.072 -0.519 -5.360 1.00 98.31 131 ALA A O 1
ATOM 1004 N N . CYS A 1 132 ? -0.371 -1.440 -7.397 1.00 97.88 132 CYS A N 1
ATOM 1005 C CA . CYS A 1 132 ? 0.940 -1.104 -7.929 1.00 97.88 132 CYS A CA 1
ATOM 1006 C C . CYS A 1 132 ? 0.814 0.045 -8.933 1.00 97.88 132 CYS A C 1
ATOM 1008 O O . CYS A 1 132 ? -0.064 0.032 -9.800 1.00 97.88 132 CYS A O 1
ATOM 1010 N N . GLN A 1 133 ? 1.683 1.046 -8.803 1.00 95.56 133 GLN A N 1
ATOM 1011 C CA . GLN A 1 133 ? 1.730 2.175 -9.727 1.00 95.56 133 GLN A CA 1
ATOM 1012 C C . GLN A 1 133 ? 2.030 1.711 -11.161 1.00 95.56 133 GLN A C 1
ATOM 1014 O O . GLN A 1 133 ? 2.785 0.769 -11.378 1.00 95.56 133 GLN A O 1
ATOM 1019 N N . VAL A 1 134 ? 1.487 2.427 -12.145 1.00 96.00 134 VAL A N 1
ATOM 1020 C CA . VAL A 1 134 ? 1.975 2.379 -13.526 1.00 96.00 134 VAL A CA 1
ATOM 1021 C C . VAL A 1 134 ? 2.712 3.670 -13.824 1.00 96.00 134 VAL A C 1
ATOM 1023 O O . VAL A 1 134 ? 2.205 4.763 -13.567 1.00 96.00 134 VAL A O 1
ATOM 1026 N N . GLN A 1 135 ? 3.915 3.539 -14.362 1.00 95.31 135 GLN A N 1
ATOM 1027 C CA . GLN A 1 135 ? 4.721 4.645 -14.835 1.00 95.31 135 GLN A CA 1
ATOM 1028 C C . GLN A 1 135 ? 5.265 4.299 -16.217 1.00 95.31 135 GLN A C 1
ATOM 1030 O O . GLN A 1 135 ? 5.927 3.275 -16.394 1.00 95.31 135 GLN A O 1
ATOM 1035 N N . ALA A 1 136 ? 4.960 5.176 -17.172 1.00 95.06 136 ALA A N 1
ATOM 1036 C CA . ALA A 1 136 ? 5.343 5.059 -18.571 1.00 95.06 136 ALA A CA 1
ATOM 1037 C C . ALA A 1 136 ? 6.860 4.895 -18.755 1.00 95.06 136 ALA A C 1
ATOM 1039 O O . ALA A 1 136 ? 7.663 5.132 -17.842 1.00 95.06 136 ALA A O 1
ATOM 1040 N N . SER A 1 137 ? 7.238 4.447 -19.944 1.00 95.62 137 SER A N 1
ATOM 1041 C CA . SER A 1 137 ? 8.635 4.259 -20.319 1.00 95.62 137 SER A CA 1
ATOM 1042 C C . SER A 1 137 ? 9.384 5.599 -20.415 1.00 95.62 137 SER A C 1
ATOM 1044 O O . SER A 1 137 ? 8.751 6.643 -20.596 1.00 95.62 137 SER A O 1
ATOM 1046 N N . PRO A 1 138 ? 10.727 5.615 -20.289 1.00 96.81 138 PRO A N 1
ATOM 1047 C CA . PRO A 1 138 ? 11.500 6.843 -20.463 1.00 96.81 138 PRO A CA 1
ATOM 1048 C C . PRO A 1 138 ? 11.198 7.565 -21.779 1.00 96.81 138 PRO A C 1
ATOM 1050 O O . PRO A 1 138 ? 11.000 8.775 -21.763 1.00 96.81 138 PRO A O 1
ATOM 1053 N N . GLU A 1 139 ? 11.078 6.831 -22.888 1.00 96.19 139 GLU A N 1
ATOM 1054 C CA . GLU A 1 139 ? 10.767 7.398 -24.205 1.00 96.19 139 GLU A CA 1
ATOM 1055 C C . GLU A 1 139 ? 9.426 8.148 -24.214 1.00 96.19 139 GLU A C 1
ATOM 1057 O O . GLU A 1 139 ? 9.369 9.300 -24.642 1.00 96.19 139 GLU A O 1
ATOM 1062 N N . GLU A 1 140 ? 8.364 7.546 -23.670 1.00 95.38 140 GLU A N 1
ATOM 1063 C CA . GLU A 1 140 ? 7.035 8.174 -23.573 1.00 95.38 140 GLU A CA 1
ATOM 1064 C C . GLU A 1 140 ? 7.030 9.416 -22.672 1.00 95.38 140 GLU A C 1
ATOM 1066 O O . GLU A 1 140 ? 6.221 10.326 -22.859 1.00 95.38 140 GLU A O 1
ATOM 1071 N N . LEU A 1 141 ? 7.935 9.462 -21.693 1.00 95.88 141 LEU A N 1
ATOM 1072 C CA . LEU A 1 141 ? 8.116 10.603 -20.798 1.00 95.88 141 LEU A CA 1
ATOM 1073 C C . LEU A 1 141 ? 9.084 11.658 -21.357 1.00 95.88 141 LEU A C 1
ATOM 1075 O O . LEU A 1 141 ? 9.266 12.699 -20.723 1.00 95.88 141 LEU A O 1
ATOM 1079 N N . GLY A 1 142 ? 9.718 11.410 -22.510 1.00 96.81 142 GLY A N 1
ATOM 1080 C CA . GLY A 1 142 ? 10.774 12.271 -23.050 1.00 96.81 142 GLY A CA 1
ATOM 1081 C C . GLY A 1 142 ? 12.026 12.318 -22.165 1.00 96.81 142 GLY A C 1
ATOM 1082 O O . GLY A 1 142 ? 12.694 13.349 -22.087 1.00 96.81 142 GLY A O 1
ATOM 1083 N N . LEU A 1 143 ? 12.313 11.227 -21.453 1.00 96.38 143 LEU A N 1
ATOM 1084 C CA . LEU A 1 143 ? 13.432 11.078 -20.528 1.00 96.38 143 LEU A CA 1
ATOM 1085 C C . LEU A 1 143 ? 14.468 10.095 -21.077 1.00 96.38 143 LEU A C 1
ATOM 1087 O O . LEU A 1 143 ? 14.134 9.071 -21.667 1.00 96.38 143 LEU A O 1
ATOM 1091 N N . GLU A 1 144 ? 15.737 10.349 -20.769 1.00 95.88 144 GLU A N 1
ATOM 1092 C CA . GLU A 1 144 ? 16.812 9.372 -20.928 1.00 95.88 144 GLU A CA 1
ATOM 1093 C C . GLU A 1 144 ? 17.267 8.901 -19.549 1.00 95.88 144 GLU A C 1
ATOM 1095 O O . GLU A 1 144 ? 17.695 9.696 -18.709 1.00 95.88 144 GLU A O 1
ATOM 1100 N N . ILE A 1 145 ? 17.167 7.595 -19.298 1.00 95.31 145 ILE A N 1
ATOM 1101 C CA . ILE A 1 145 ? 17.571 6.994 -18.027 1.00 95.31 145 ILE A CA 1
ATOM 1102 C C . ILE A 1 145 ? 18.712 6.024 -18.292 1.00 95.31 145 ILE A C 1
ATOM 1104 O O . ILE A 1 145 ? 18.559 5.020 -18.988 1.00 95.31 145 ILE A O 1
ATOM 1108 N N . ALA A 1 146 ? 19.875 6.331 -17.717 1.00 95.50 146 ALA A N 1
ATOM 1109 C CA . ALA A 1 146 ? 21.063 5.505 -17.858 1.00 95.50 146 ALA A CA 1
ATOM 1110 C C . ALA A 1 146 ? 20.785 4.065 -17.400 1.00 95.50 146 ALA A C 1
ATOM 1112 O O . ALA A 1 146 ? 20.264 3.838 -16.308 1.00 95.50 146 ALA A O 1
ATOM 1113 N N . ASN A 1 147 ? 21.186 3.095 -18.223 1.00 95.19 147 ASN A N 1
ATOM 1114 C CA . ASN A 1 147 ? 21.006 1.661 -17.979 1.00 95.19 147 ASN A CA 1
ATOM 1115 C C . ASN A 1 147 ? 19.540 1.192 -17.882 1.00 95.19 147 ASN A C 1
ATOM 1117 O O . ASN A 1 147 ? 19.287 0.121 -17.330 1.00 95.19 147 ASN A O 1
ATOM 1121 N N . TRP A 1 148 ? 18.581 1.947 -18.430 1.00 95.19 148 TRP A N 1
ATOM 1122 C CA . TRP A 1 148 ? 17.188 1.514 -18.554 1.00 95.19 148 TRP A CA 1
ATOM 1123 C C . TRP A 1 148 ? 16.770 1.430 -20.030 1.00 95.19 148 TRP A C 1
ATOM 1125 O O . TRP A 1 148 ? 17.058 2.359 -20.787 1.00 95.19 148 TRP A O 1
ATOM 1135 N N . PRO A 1 149 ? 16.093 0.356 -20.479 1.00 95.56 149 PRO A N 1
ATOM 1136 C CA . PRO A 1 149 ? 15.600 0.279 -21.854 1.00 95.56 149 PRO A CA 1
ATOM 1137 C C . PRO A 1 149 ? 14.558 1.372 -22.130 1.00 95.56 149 PRO A C 1
ATOM 1139 O O . PRO A 1 149 ? 13.583 1.482 -21.391 1.00 95.56 149 PRO A O 1
ATOM 1142 N N . ALA A 1 150 ? 14.728 2.144 -23.205 1.00 95.56 150 ALA A N 1
ATOM 1143 C CA . ALA A 1 150 ? 13.917 3.334 -23.483 1.00 95.56 150 ALA A CA 1
ATOM 1144 C C . ALA A 1 150 ? 12.404 3.056 -23.578 1.00 95.56 150 ALA A C 1
ATOM 1146 O O . ALA A 1 150 ? 11.620 3.875 -23.113 1.00 95.56 150 ALA A O 1
ATOM 1147 N N . GLN A 1 151 ? 12.015 1.885 -24.098 1.00 94.88 151 GLN A N 1
ATOM 1148 C CA . GLN A 1 151 ? 10.620 1.447 -24.253 1.00 94.88 151 GLN A CA 1
ATOM 1149 C C . GLN A 1 151 ? 10.068 0.689 -23.035 1.00 94.88 151 GLN A C 1
ATOM 1151 O O . GLN A 1 151 ? 8.877 0.384 -22.986 1.00 94.88 151 GLN A O 1
ATOM 1156 N N . ARG A 1 152 ? 10.906 0.312 -22.058 1.00 93.31 152 ARG A N 1
ATOM 1157 C CA . ARG A 1 152 ? 10.438 -0.438 -20.882 1.00 93.31 152 ARG A CA 1
ATOM 1158 C C . ARG A 1 152 ? 9.743 0.537 -19.922 1.00 93.31 152 ARG A C 1
ATOM 1160 O O . ARG A 1 152 ? 10.416 1.468 -19.470 1.00 93.31 152 ARG A O 1
ATOM 116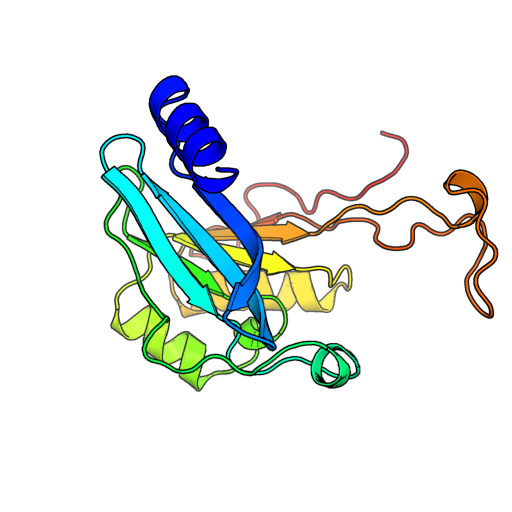7 N N . PRO A 1 153 ? 8.471 0.308 -19.534 1.00 94.81 153 PRO A N 1
ATOM 1168 C CA . PRO A 1 153 ? 7.818 1.091 -18.487 1.00 94.81 153 PRO A CA 1
ATOM 1169 C C . PRO A 1 153 ? 8.675 1.145 -17.227 1.00 94.81 153 PRO A C 1
ATOM 1171 O O . PRO A 1 153 ? 9.282 0.141 -16.855 1.00 94.81 153 PRO A O 1
ATOM 1174 N N . LEU A 1 154 ? 8.731 2.301 -16.567 1.00 94.94 154 LEU A N 1
ATOM 1175 C CA . LEU A 1 154 ? 9.455 2.416 -15.299 1.00 94.94 154 LEU A CA 1
ATOM 1176 C C . LEU A 1 154 ? 8.803 1.571 -14.204 1.00 94.94 154 LEU A C 1
ATOM 1178 O O . LEU A 1 154 ? 9.506 1.014 -13.363 1.00 94.94 154 LEU A O 1
ATOM 1182 N N . ILE A 1 155 ? 7.471 1.470 -14.246 1.00 95.81 155 ILE A N 1
ATOM 1183 C CA . ILE A 1 155 ? 6.677 0.552 -13.430 1.00 95.81 155 ILE A CA 1
ATOM 1184 C C . ILE A 1 155 ? 5.490 0.083 -14.284 1.00 95.81 155 ILE A C 1
ATOM 1186 O O . ILE A 1 155 ? 4.698 0.887 -14.767 1.00 95.81 155 ILE A O 1
ATOM 1190 N N . ALA A 1 156 ? 5.351 -1.216 -14.478 1.00 95.31 156 ALA A N 1
ATOM 1191 C CA . ALA A 1 156 ? 4.368 -1.878 -15.324 1.00 95.31 156 ALA A CA 1
ATOM 1192 C C . ALA A 1 156 ? 3.109 -2.313 -14.552 1.00 95.31 156 ALA A C 1
ATOM 1194 O O . ALA A 1 156 ? 2.281 -3.044 -15.090 1.00 95.31 156 ALA A O 1
ATOM 1195 N N . GLY A 1 157 ? 2.931 -1.886 -13.301 1.00 96.56 157 GLY A N 1
ATOM 1196 C CA . GLY A 1 157 ? 1.787 -2.271 -12.477 1.00 96.56 157 GLY A CA 1
ATOM 1197 C C . GLY A 1 157 ? 1.963 -3.640 -11.815 1.00 96.56 157 GLY A C 1
ATOM 1198 O O . GLY A 1 157 ? 2.989 -3.918 -11.197 1.00 96.56 157 GLY A O 1
ATOM 1199 N N . GLY A 1 158 ? 0.925 -4.472 -11.870 1.00 97.19 158 GLY A N 1
ATOM 1200 C CA . GLY A 1 158 ? 0.813 -5.724 -11.113 1.00 97.19 158 GLY A CA 1
ATOM 1201 C C . GLY A 1 158 ? -0.197 -5.654 -9.964 1.00 97.19 158 GLY A C 1
ATOM 1202 O O . GLY A 1 158 ? -0.065 -6.384 -8.982 1.00 97.19 158 GLY A O 1
ATOM 1203 N N . SER A 1 159 ? -1.190 -4.766 -10.045 1.00 98.44 159 SER A N 1
ATOM 1204 C CA . SER A 1 159 ? -2.253 -4.656 -9.035 1.00 98.44 159 SER A CA 1
ATOM 1205 C C . SER A 1 159 ? -3.093 -5.933 -8.986 1.00 98.44 159 SER A C 1
ATOM 1207 O O . SER A 1 159 ? -3.437 -6.480 -1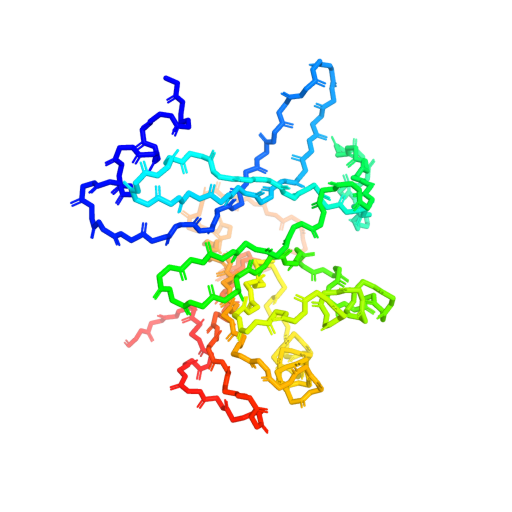0.033 1.00 98.44 159 SER A O 1
ATOM 1209 N N . VAL A 1 160 ? -3.441 -6.408 -7.791 1.00 98.69 160 VAL A N 1
ATOM 1210 C CA . VAL A 1 160 ? -4.103 -7.709 -7.600 1.00 98.69 160 VAL A CA 1
ATOM 1211 C C . VAL A 1 160 ? -5.058 -7.680 -6.408 1.00 98.69 160 VAL A C 1
ATOM 1213 O O . VAL A 1 160 ? -4.792 -7.017 -5.403 1.00 98.69 160 VAL A O 1
ATOM 1216 N N . ILE A 1 161 ? -6.160 -8.425 -6.515 1.00 98.88 161 ILE A N 1
ATOM 1217 C CA . ILE A 1 161 ? -7.067 -8.725 -5.404 1.00 98.88 161 ILE A CA 1
ATOM 1218 C C . ILE A 1 161 ? -6.973 -10.218 -5.103 1.00 98.88 161 ILE A C 1
ATOM 1220 O O . ILE A 1 161 ? -7.154 -11.046 -5.999 1.00 98.88 161 ILE A O 1
ATOM 1224 N N . VAL A 1 162 ? -6.705 -10.561 -3.846 1.00 98.94 162 VAL A N 1
ATOM 1225 C CA . VAL A 1 162 ? -6.539 -11.944 -3.387 1.00 98.94 162 VAL A CA 1
ATOM 1226 C C . VAL A 1 162 ? -7.543 -12.254 -2.281 1.00 98.94 162 VAL A C 1
ATOM 1228 O O . VAL A 1 162 ? -7.727 -11.456 -1.359 1.00 98.94 162 VAL A O 1
ATOM 1231 N N . GLY A 1 163 ? -8.185 -13.417 -2.374 1.00 98.81 163 GLY A N 1
ATOM 1232 C CA . GLY A 1 163 ? -9.087 -13.941 -1.359 1.00 98.81 163 GLY A CA 1
ATOM 1233 C C . GLY A 1 163 ? -8.356 -14.546 -0.147 1.00 98.81 163 GLY A C 1
ATOM 1234 O O . GLY A 1 163 ? -7.173 -14.885 -0.240 1.00 98.81 163 GLY A O 1
ATOM 1235 N N . PRO A 1 164 ? -9.057 -14.766 0.984 1.00 98.56 164 PRO A N 1
ATOM 1236 C CA . PRO A 1 164 ? -8.482 -15.308 2.228 1.00 98.56 164 PRO A CA 1
ATOM 1237 C C . PRO A 1 164 ? -7.864 -16.713 2.125 1.00 98.56 164 PRO A C 1
ATOM 1239 O O . PRO A 1 164 ? -7.227 -17.196 3.068 1.00 98.56 164 PRO A O 1
ATOM 1242 N N . MET A 1 165 ? -8.078 -17.410 1.005 1.00 98.50 165 MET A N 1
ATOM 1243 C CA . MET A 1 165 ? -7.478 -18.716 0.732 1.00 98.50 165 MET A CA 1
ATOM 1244 C C . MET A 1 165 ? -6.205 -18.617 -0.121 1.00 98.50 165 MET A C 1
ATOM 1246 O O . MET A 1 165 ? -5.527 -19.630 -0.303 1.00 98.50 165 MET A O 1
ATOM 1250 N N . GLY A 1 166 ? -5.822 -17.414 -0.566 1.00 98.19 166 GLY A N 1
ATOM 1251 C CA . GLY A 1 166 ? -4.660 -17.164 -1.429 1.00 98.19 166 GLY A CA 1
ATOM 1252 C C . GLY A 1 166 ? -4.959 -17.287 -2.930 1.00 98.19 166 GLY A C 1
ATOM 1253 O O . GLY A 1 166 ? -4.036 -17.262 -3.757 1.00 98.19 166 GLY A O 1
ATOM 1254 N N . ASP A 1 167 ? -6.234 -17.450 -3.281 1.00 98.38 167 ASP A N 1
ATOM 1255 C CA . ASP A 1 167 ? -6.767 -17.424 -4.637 1.00 98.38 167 ASP A CA 1
ATOM 1256 C C . ASP A 1 167 ? -6.839 -15.989 -5.170 1.00 98.38 167 ASP A C 1
ATOM 1258 O O . ASP A 1 167 ? -7.179 -15.050 -4.453 1.00 98.38 167 ASP A O 1
ATOM 1262 N N . VAL A 1 168 ? -6.481 -15.802 -6.438 1.00 98.62 168 VAL A N 1
ATOM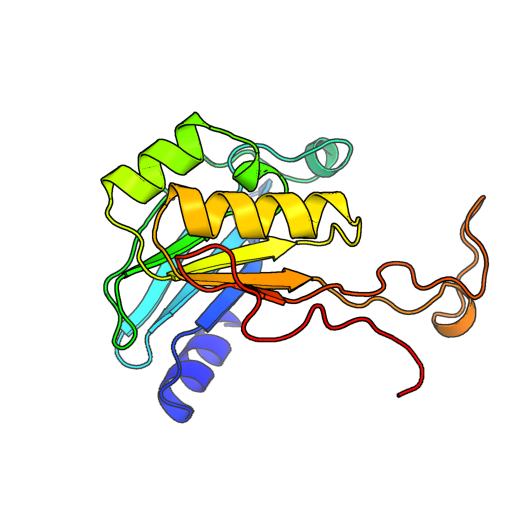 1263 C CA . VAL A 1 168 ? -6.548 -14.488 -7.082 1.00 98.62 168 VAL A CA 1
ATOM 1264 C C . VAL A 1 168 ? -7.975 -14.263 -7.566 1.00 98.62 168 VAL A C 1
ATOM 1266 O O . VAL A 1 168 ? -8.460 -14.999 -8.421 1.00 98.62 168 VAL A O 1
ATOM 1269 N N . LEU A 1 169 ? -8.627 -13.237 -7.022 1.00 98.69 169 LEU A N 1
ATOM 1270 C CA . LEU A 1 169 ? -9.993 -12.851 -7.378 1.00 98.69 169 LEU A CA 1
ATOM 1271 C C . LEU A 1 169 ? -10.016 -11.927 -8.599 1.00 98.69 169 LEU A C 1
ATOM 1273 O O . LEU A 1 169 ? -10.939 -11.991 -9.407 1.00 98.69 169 LEU A O 1
ATOM 1277 N N . ALA A 1 170 ? -9.003 -11.065 -8.733 1.00 98.50 170 ALA A N 1
ATOM 1278 C CA . ALA A 1 170 ? -8.832 -10.182 -9.883 1.00 98.50 170 ALA A CA 1
ATOM 1279 C C . ALA A 1 170 ? -7.355 -9.812 -10.090 1.00 98.50 170 ALA A C 1
ATOM 1281 O O . ALA A 1 170 ? -6.621 -9.597 -9.124 1.00 98.50 170 ALA A O 1
ATOM 1282 N N . GLY A 1 171 ? -6.941 -9.680 -11.352 1.00 95.69 171 GLY A N 1
ATOM 1283 C CA . GLY A 1 171 ? -5.556 -9.389 -11.734 1.00 95.69 171 GLY A CA 1
ATOM 1284 C C . GLY A 1 171 ? -4.667 -10.646 -11.813 1.00 95.69 171 GLY A C 1
ATOM 1285 O O . GLY A 1 171 ? -5.193 -11.748 -11.970 1.00 95.69 171 GLY A O 1
ATOM 1286 N N . PRO A 1 172 ? -3.331 -10.501 -11.716 1.00 96.06 172 PRO A N 1
ATOM 1287 C CA . PRO A 1 172 ? -2.609 -9.232 -11.645 1.00 96.06 172 PRO A CA 1
ATOM 1288 C C . PRO A 1 172 ? -2.803 -8.401 -12.918 1.00 96.06 172 PRO A C 1
ATOM 1290 O O . PRO A 1 172 ? -2.706 -8.916 -14.030 1.00 96.06 172 PRO A O 1
ATOM 1293 N N . TRP A 1 173 ? -3.108 -7.116 -12.751 1.00 96.25 173 TRP A N 1
ATOM 1294 C CA . TRP A 1 173 ? -3.268 -6.181 -13.860 1.00 96.25 173 TRP A CA 1
ATOM 1295 C C . TRP A 1 173 ? -1.938 -5.504 -14.179 1.00 96.25 173 TRP A C 1
ATOM 1297 O O . TRP A 1 173 ? -1.375 -4.813 -13.328 1.00 96.25 173 TRP A O 1
ATOM 1307 N N . TRP A 1 174 ? -1.470 -5.687 -15.410 1.00 94.25 174 TRP A N 1
ATOM 1308 C CA . TRP A 1 174 ? -0.237 -5.111 -15.936 1.00 94.25 174 TRP A CA 1
ATOM 1309 C C . TRP A 1 174 ? -0.557 -4.030 -16.966 1.00 94.25 174 TRP A C 1
ATOM 1311 O O . TRP A 1 174 ? -1.500 -4.168 -17.746 1.00 94.25 174 TRP A O 1
ATOM 1321 N N . ALA A 1 175 ? 0.256 -2.980 -17.004 1.00 83.62 175 ALA A N 1
ATOM 1322 C CA . ALA A 1 175 ? 0.238 -2.011 -18.083 1.00 83.62 175 ALA A CA 1
ATOM 1323 C C . ALA A 1 175 ? 0.832 -2.637 -19.351 1.00 83.62 175 ALA A C 1
ATOM 1325 O O . ALA A 1 175 ? 1.975 -3.091 -19.360 1.00 83.62 175 ALA A O 1
ATOM 1326 N N . GLY A 1 176 ? 0.047 -2.654 -20.422 1.00 68.25 176 GLY A N 1
ATOM 1327 C CA . GLY A 1 176 ? 0.427 -3.157 -21.736 1.00 68.25 176 GLY A CA 1
ATOM 1328 C C . GLY A 1 176 ? -0.702 -2.920 -22.742 1.00 68.25 176 GLY A C 1
ATOM 1329 O O . GLY A 1 176 ? -1.790 -2.503 -22.333 1.00 68.25 176 GLY A O 1
ATOM 1330 N N . PRO A 1 177 ? -0.466 -3.147 -24.045 1.00 50.78 177 PRO A N 1
ATOM 1331 C CA . PRO A 1 177 ? -1.535 -3.087 -25.033 1.00 50.78 177 PRO A CA 1
ATOM 1332 C C . PRO A 1 177 ? -2.552 -4.187 -24.704 1.00 50.78 177 PRO A C 1
ATOM 1334 O O . PRO A 1 177 ? -2.211 -5.370 -24.726 1.00 50.78 177 PRO A O 1
ATOM 1337 N N . GLY A 1 178 ? -3.757 -3.777 -24.305 1.00 40.81 178 GLY A N 1
ATOM 1338 C CA . GLY A 1 178 ? -4.905 -4.672 -24.150 1.00 40.81 178 GLY A CA 1
ATOM 1339 C C . GLY A 1 178 ? -5.393 -5.224 -25.480 1.00 40.81 178 GLY A C 1
ATOM 1340 O O . GLY A 1 178 ? -5.115 -4.587 -26.523 1.00 40.81 178 GLY A O 1
#

Sequence (178 aa):
METDALAALSARTGANLVLGVIERSGSTLYCTALYFDPQQGLSGKHRKLMPTGTERLIWGKGDGSTLPVLDTQVGRVGAVICWENMMPLLRTAMYAQGIEVWCAPTVDEREMWQVSMRHIAHEGRCFVVSACQVQASPEELGLEIANWPAQRPLIAGGSVIVGPMGDVLAGPWWAGPG

Secondary structure (DSSP, 8-state):
-HHHHHHHHHHHHT--EEEEEEEEETTEEEEEEEEEETTTEEEEEEE-SS--GGGGGTB----GGG---EEETTEEEEE--GGGGG-HHHHHHHHHTT-SEEEEEE---SHHHHHHHHHHHHHHTSEEEEEE-EE--TTTTT---TTS-TTS-SEEEEEEEE-TTS-EEEEEEE-S--